Protein AF-A0A1W9SQ93-F1 (afdb_monomer_lite)

pLDDT: mean 90.85, std 6.04, range [55.75, 96.19]

Secondary structure (DSSP, 8-state):
-HHHHTT-GGGBTTTEEEEEEGGGTTEEEEEE-GGGS--SEEEEEPPEEEEEEEEETTTEEEEEEEEE--EEEE-HHHHHHHHT----

Radius of gyration: 20.59 Å; chains: 1; bounding box: 46×37×51 Å

Foldseek 3Di:
DVVVQVVDVVCDPPAWHWDADVVVVRDIDIGGDCVPDQAFFDDKDFFDWDWDWDADPPRDIDIDIDTHDMDTHTPVVSVCVVVVPDDD

Structure (mmCIF, N/CA/C/O backbone):
data_AF-A0A1W9SQ93-F1
#
_entry.id   AF-A0A1W9SQ93-F1
#
loop_
_atom_site.group_PDB
_atom_site.id
_atom_site.type_symbol
_atom_site.label_atom_id
_atom_site.label_alt_id
_atom_site.label_comp_id
_atom_site.label_asym_id
_atom_site.label_entity_id
_atom_site.label_seq_id
_atom_site.pdbx_PDB_ins_code
_atom_site.Cartn_x
_atom_site.Cartn_y
_atom_site.Cartn_z
_atom_site.occupancy
_atom_site.B_iso_or_equiv
_atom_site.auth_seq_id
_atom_site.auth_comp_id
_atom_site.auth_asym_id
_atom_site.auth_atom_id
_atom_site.pdbx_PDB_model_num
ATOM 1 N N . ASN A 1 1 ? -10.428 4.186 6.690 1.00 72.50 1 ASN A N 1
ATOM 2 C CA . ASN A 1 1 ? -9.943 5.254 5.784 1.00 72.50 1 ASN A CA 1
ATOM 3 C C . ASN A 1 1 ? -8.995 6.148 6.585 1.00 72.50 1 ASN A C 1
ATOM 5 O O . ASN A 1 1 ? -9.348 6.481 7.708 1.00 72.50 1 ASN A O 1
ATOM 9 N N . ILE A 1 2 ? -7.803 6.484 6.068 1.00 82.19 2 ILE A N 1
ATOM 10 C CA . ILE A 1 2 ? -6.800 7.300 6.792 1.00 82.19 2 ILE A CA 1
ATOM 11 C C . ILE A 1 2 ? -7.351 8.691 7.134 1.00 82.19 2 ILE A C 1
ATOM 13 O O . ILE A 1 2 ? -7.097 9.188 8.223 1.00 82.19 2 ILE A O 1
ATOM 17 N N . LEU A 1 3 ? -8.155 9.285 6.246 1.00 87.06 3 LEU A N 1
ATOM 18 C CA . LEU A 1 3 ? -8.758 10.598 6.481 1.00 87.06 3 LEU A CA 1
ATOM 19 C C . LEU A 1 3 ? -9.751 10.571 7.646 1.00 87.06 3 LEU A C 1
ATOM 21 O O . LEU A 1 3 ? -9.789 11.509 8.423 1.00 87.06 3 LEU A O 1
ATOM 25 N N . SER A 1 4 ? -10.512 9.487 7.807 1.00 89.12 4 SER A N 1
ATOM 26 C CA . SER A 1 4 ? -11.385 9.313 8.975 1.00 89.12 4 SER A CA 1
ATOM 27 C C . SER A 1 4 ? -10.575 9.118 10.257 1.00 89.12 4 SER A C 1
ATOM 29 O O . SER A 1 4 ? -10.906 9.690 11.286 1.00 89.12 4 SER A O 1
ATOM 31 N N . LEU A 1 5 ? -9.470 8.369 10.190 1.00 89.19 5 LEU A N 1
ATOM 32 C CA . LEU A 1 5 ? -8.622 8.123 11.358 1.00 89.19 5 LEU A CA 1
ATOM 33 C C . LEU A 1 5 ? -8.044 9.422 11.939 1.00 89.19 5 LEU A C 1
ATOM 35 O O . LEU A 1 5 ? -8.012 9.572 13.151 1.00 89.19 5 LEU A O 1
ATOM 39 N N . ILE A 1 6 ? -7.629 10.367 11.090 1.00 91.94 6 ILE A N 1
ATOM 40 C CA . ILE A 1 6 ? -7.094 11.661 11.548 1.00 91.94 6 ILE A CA 1
ATOM 41 C C . ILE A 1 6 ? -8.176 12.646 12.018 1.00 91.94 6 ILE A C 1
ATOM 43 O O . ILE A 1 6 ? -7.842 13.709 12.531 1.00 91.94 6 ILE A O 1
ATOM 47 N N . THR A 1 7 ? -9.464 12.327 11.834 1.00 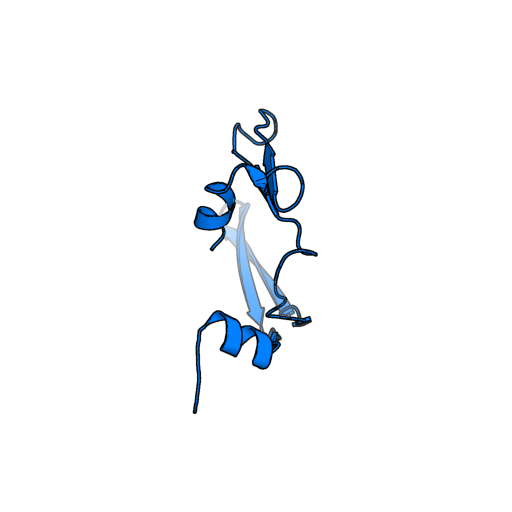93.12 7 THR A N 1
ATOM 48 C CA . THR A 1 7 ? -10.574 13.121 12.399 1.00 93.12 7 THR A CA 1
ATOM 49 C C . THR A 1 7 ? -10.928 12.718 13.829 1.00 93.12 7 THR A C 1
ATOM 51 O O . THR A 1 7 ? -11.854 13.291 14.392 1.00 93.12 7 THR A O 1
ATOM 54 N N . GLU A 1 8 ? -10.203 11.757 14.405 1.00 94.81 8 GLU A N 1
ATOM 55 C CA . GLU A 1 8 ? -10.397 11.205 15.750 1.00 94.81 8 GLU A CA 1
ATOM 56 C C . GLU A 1 8 ? -9.184 11.578 16.632 1.00 94.81 8 GLU A C 1
ATOM 58 O O . GLU A 1 8 ? -8.237 10.791 16.737 1.00 94.81 8 GLU A O 1
ATOM 63 N N . PRO A 1 9 ? -9.147 12.788 17.235 1.00 94.38 9 PRO A N 1
ATOM 64 C CA . PRO A 1 9 ? -7.963 13.314 17.923 1.00 94.38 9 PRO A CA 1
ATOM 65 C C . PRO A 1 9 ? -7.496 12.455 19.100 1.00 94.38 9 PRO A C 1
ATOM 67 O O . PRO A 1 9 ? -6.313 12.418 19.421 1.00 94.38 9 PRO A O 1
ATOM 70 N N . GLU A 1 10 ? -8.408 11.726 19.739 1.00 96.19 10 GLU A N 1
ATOM 71 C CA . GLU A 1 10 ? -8.115 10.791 20.826 1.00 96.19 10 GLU A CA 1
ATOM 72 C C . GLU A 1 10 ? -7.234 9.608 20.399 1.00 96.19 10 GLU A C 1
ATOM 74 O O . GLU A 1 10 ? -6.675 8.916 21.249 1.00 96.19 10 GLU A O 1
ATOM 79 N N . LYS A 1 11 ? -7.111 9.366 19.089 1.00 93.56 11 LYS A N 1
ATOM 80 C CA . LYS A 1 11 ? -6.264 8.318 18.516 1.00 93.56 11 LYS A CA 1
ATOM 81 C C . LYS A 1 11 ? -4.857 8.811 18.162 1.00 93.56 11 LYS A C 1
ATOM 83 O O . LYS A 1 11 ? -3.998 7.984 17.824 1.00 93.56 11 LYS A O 1
ATOM 88 N N . GLU A 1 12 ? -4.603 10.115 18.245 1.00 94.38 12 GLU A N 1
ATOM 89 C CA . GLU A 1 12 ? -3.277 10.693 18.032 1.00 94.38 12 GLU A CA 1
ATOM 90 C C . GLU A 1 12 ? -2.308 10.278 19.151 1.00 94.38 12 GLU A C 1
ATOM 92 O O . GLU A 1 12 ? -2.653 10.247 20.330 1.00 94.38 12 GLU A O 1
ATOM 97 N N . GLY A 1 13 ? -1.084 9.906 18.779 1.00 92.94 13 GLY A N 1
ATOM 98 C CA . GLY A 1 13 ? -0.057 9.381 19.683 1.00 92.94 13 GLY A CA 1
ATOM 99 C C . GLY A 1 13 ? -0.111 7.863 19.900 1.00 92.94 13 GLY A C 1
ATOM 100 O O . GLY A 1 13 ? 0.896 7.280 20.299 1.00 92.94 13 GLY A O 1
ATOM 101 N N . GLU A 1 14 ? -1.228 7.192 19.588 1.00 94.12 14 GLU A N 1
ATOM 102 C CA . GLU A 1 14 ? -1.332 5.722 19.670 1.00 94.12 14 GLU A CA 1
ATOM 103 C C . GLU A 1 14 ? -1.547 5.055 18.301 1.00 94.12 14 GLU A C 1
ATOM 105 O O . GLU A 1 14 ? -0.859 4.082 17.963 1.00 94.12 14 GLU A O 1
ATOM 110 N N . TYR A 1 15 ? -2.492 5.558 17.502 1.00 94.31 15 TYR A N 1
ATOM 111 C CA . TYR A 1 15 ? -2.838 4.999 16.188 1.00 94.31 15 TYR A CA 1
ATOM 112 C C . TYR A 1 15 ? -2.177 5.763 15.045 1.00 94.31 15 TYR A C 1
ATOM 114 O O . TYR A 1 15 ? -1.865 5.165 14.010 1.00 94.31 15 TYR A O 1
ATOM 122 N N . TYR A 1 16 ? -1.964 7.066 15.217 1.00 95.12 16 TYR A N 1
ATOM 123 C CA . TYR A 1 16 ? -1.272 7.896 14.241 1.00 95.12 16 TYR A CA 1
ATOM 124 C C . TYR A 1 16 ? -0.493 9.035 14.903 1.00 95.12 16 TYR A C 1
ATOM 126 O O . TYR A 1 16 ? -0.739 9.381 16.053 1.00 95.12 16 TYR A O 1
ATOM 134 N N . GLU A 1 17 ? 0.427 9.635 14.154 1.00 94.88 17 GLU A N 1
ATOM 135 C CA . GLU A 1 17 ? 1.123 10.871 14.522 1.00 94.88 17 GLU A CA 1
ATOM 136 C C . GLU A 1 17 ? 1.173 11.812 13.318 1.00 94.88 17 GLU A C 1
ATOM 138 O O . GLU A 1 17 ? 1.388 11.359 12.186 1.00 94.88 17 GLU A O 1
ATOM 143 N N . ILE A 1 18 ? 1.040 13.116 13.556 1.00 92.50 18 ILE A N 1
ATOM 144 C CA . ILE A 1 18 ? 1.224 14.151 12.536 1.00 92.50 18 ILE A CA 1
ATOM 145 C C . ILE A 1 18 ? 2.537 14.883 12.813 1.00 92.50 18 ILE A C 1
ATOM 147 O O . ILE A 1 18 ? 2.849 15.248 13.942 1.00 92.50 18 ILE A O 1
ATOM 151 N N . SER A 1 19 ? 3.342 15.084 11.772 1.00 90.56 19 SER A N 1
ATOM 152 C CA . SER A 1 19 ? 4.590 15.844 11.869 1.00 90.56 19 SER A CA 1
ATOM 153 C C . SER A 1 19 ? 4.771 16.753 10.662 1.00 90.56 19 SER A C 1
ATOM 155 O O . SER A 1 19 ? 4.488 16.361 9.530 1.00 90.56 19 SER A O 1
ATOM 157 N N . GLU A 1 20 ? 5.268 17.960 10.907 1.00 87.81 20 GLU A N 1
ATOM 158 C CA . GLU A 1 20 ? 5.628 18.932 9.877 1.00 87.81 20 GLU A CA 1
ATOM 159 C C . GLU A 1 20 ? 7.117 19.247 10.014 1.00 87.81 20 GLU A C 1
ATOM 161 O O . GLU A 1 20 ? 7.585 19.629 11.085 1.00 87.81 20 GLU A O 1
ATOM 166 N N . ASP A 1 21 ? 7.880 19.036 8.941 1.00 83.62 21 ASP A N 1
ATOM 167 C CA . ASP A 1 21 ? 9.328 19.251 8.937 1.00 83.62 21 ASP A CA 1
ATOM 168 C C . ASP A 1 21 ? 9.743 20.075 7.713 1.00 83.62 21 ASP A C 1
ATOM 170 O O . ASP A 1 21 ? 9.452 19.729 6.562 1.00 83.62 21 ASP A O 1
ATOM 174 N N . ILE A 1 22 ? 10.490 21.149 7.968 1.00 82.38 22 ILE A N 1
ATOM 175 C CA . ILE A 1 22 ? 11.095 22.023 6.957 1.00 82.38 22 ILE A CA 1
ATOM 176 C C . ILE A 1 22 ? 12.023 21.218 6.036 1.00 82.38 22 ILE A C 1
ATOM 178 O O . ILE A 1 22 ? 12.051 21.443 4.823 1.00 82.38 22 ILE A O 1
ATOM 182 N N . LYS A 1 23 ? 12.747 20.228 6.575 1.00 87.31 23 LYS A N 1
ATOM 183 C CA . LYS A 1 23 ? 13.632 19.348 5.792 1.00 87.31 23 LYS A CA 1
ATOM 184 C C . LYS A 1 23 ? 12.857 18.469 4.818 1.00 87.31 23 LYS A C 1
ATOM 186 O O . LYS A 1 23 ? 13.369 18.156 3.746 1.00 87.31 23 LYS A O 1
ATOM 191 N N . ASN A 1 24 ? 11.611 18.133 5.146 1.00 85.44 24 ASN A N 1
ATOM 192 C CA . ASN A 1 24 ? 10.698 17.443 4.241 1.00 85.44 24 ASN A CA 1
ATOM 193 C C . ASN A 1 24 ? 9.922 18.425 3.343 1.00 85.44 24 ASN A C 1
ATOM 195 O O . ASN A 1 24 ? 8.772 18.179 2.989 1.00 85.44 24 ASN A O 1
ATOM 199 N N . GLN A 1 25 ? 10.534 19.555 2.971 1.00 87.50 25 GLN A N 1
ATOM 200 C CA . GLN A 1 25 ? 9.941 20.560 2.080 1.00 87.50 25 GLN A CA 1
ATOM 201 C C . GLN A 1 25 ? 8.585 21.086 2.587 1.00 87.50 25 GLN A C 1
ATOM 203 O O . GLN A 1 25 ? 7.694 21.353 1.784 1.00 87.50 25 GLN A O 1
ATOM 208 N N . ASN A 1 26 ? 8.420 21.210 3.910 1.00 87.38 26 ASN A N 1
ATOM 209 C CA . ASN A 1 26 ? 7.166 21.605 4.564 1.00 87.38 26 ASN A CA 1
ATOM 210 C C . ASN A 1 26 ? 5.978 20.667 4.268 1.00 87.38 26 ASN A C 1
ATOM 212 O O . ASN A 1 26 ? 4.827 21.096 4.296 1.00 87.38 26 ASN A O 1
ATOM 216 N N . LYS A 1 27 ? 6.229 19.389 3.956 1.00 91.38 27 LYS A N 1
ATOM 217 C CA . LYS A 1 27 ? 5.160 18.396 3.789 1.00 91.38 27 LYS A CA 1
ATOM 218 C C . LYS A 1 27 ? 4.696 17.881 5.147 1.00 91.38 27 LYS A C 1
ATOM 220 O O . LYS A 1 27 ? 5.504 17.378 5.932 1.00 91.38 27 LYS A O 1
ATOM 225 N N . THR A 1 28 ? 3.386 17.911 5.367 1.00 90.81 28 THR A N 1
ATOM 226 C CA . THR A 1 28 ? 2.746 17.218 6.486 1.00 90.81 28 THR A CA 1
ATOM 227 C C . THR A 1 28 ? 2.884 15.710 6.294 1.00 90.81 28 THR A C 1
ATOM 229 O O . THR A 1 28 ? 2.512 15.154 5.259 1.00 90.81 28 THR A O 1
ATOM 232 N N . THR A 1 29 ? 3.448 15.041 7.293 1.00 91.62 29 THR A N 1
ATOM 233 C CA . THR A 1 29 ? 3.661 13.594 7.307 1.00 91.62 29 THR A CA 1
ATOM 234 C C . THR A 1 29 ? 2.756 12.971 8.352 1.00 91.62 29 THR A C 1
ATOM 236 O O . THR A 1 29 ? 2.881 13.274 9.538 1.00 91.62 29 THR A O 1
ATOM 239 N N . ILE A 1 30 ? 1.876 12.077 7.904 1.00 92.25 30 ILE A N 1
ATOM 240 C CA . ILE A 1 30 ? 1.011 11.274 8.767 1.00 92.25 30 ILE A CA 1
ATOM 241 C C . ILE A 1 30 ? 1.656 9.897 8.903 1.00 92.25 30 ILE A C 1
ATOM 243 O O . ILE A 1 30 ? 1.794 9.169 7.917 1.00 92.25 30 ILE A O 1
ATOM 247 N N . LYS A 1 31 ? 2.066 9.536 10.116 1.00 93.00 31 LYS A N 1
ATOM 248 C CA . LYS A 1 31 ? 2.592 8.204 10.430 1.00 93.00 31 LYS A CA 1
ATOM 249 C C . LYS A 1 31 ? 1.460 7.359 10.989 1.00 93.00 31 LYS A C 1
ATOM 251 O O . LYS A 1 31 ? 0.773 7.802 11.899 1.00 93.00 31 LYS A O 1
ATOM 256 N N . ILE A 1 32 ? 1.280 6.148 10.469 1.00 92.88 32 ILE A N 1
ATOM 257 C CA . ILE A 1 32 ? 0.229 5.223 10.908 1.00 92.88 32 ILE A CA 1
ATOM 258 C C . ILE A 1 32 ? 0.862 4.056 11.657 1.00 92.88 32 ILE A C 1
ATOM 260 O O . ILE A 1 32 ? 1.801 3.427 11.161 1.00 92.88 32 ILE A O 1
ATOM 264 N N . ASN A 1 33 ? 0.330 3.733 12.833 1.00 92.31 33 ASN A N 1
ATOM 265 C CA . ASN A 1 33 ? 0.757 2.570 13.595 1.00 92.31 33 ASN A CA 1
ATOM 266 C C . ASN A 1 33 ? 0.158 1.293 12.995 1.00 92.31 33 ASN A C 1
ATOM 268 O O . ASN A 1 33 ? -0.983 0.925 13.270 1.00 92.31 33 ASN A O 1
ATOM 272 N N . THR A 1 34 ? 0.951 0.578 12.200 1.00 88.62 34 THR A N 1
ATOM 273 C CA . THR A 1 34 ? 0.508 -0.629 11.487 1.00 88.62 34 THR A CA 1
ATOM 274 C C . THR A 1 34 ? 0.030 -1.750 12.413 1.00 88.62 34 THR A C 1
ATOM 276 O O . THR A 1 34 ? -0.838 -2.528 12.023 1.00 88.62 34 THR A O 1
ATOM 279 N N . ARG A 1 35 ? 0.496 -1.809 13.669 1.00 90.06 35 ARG A N 1
ATOM 280 C CA . ARG A 1 35 ? 0.038 -2.809 14.658 1.00 90.06 35 ARG A CA 1
ATOM 281 C C . ARG A 1 35 ?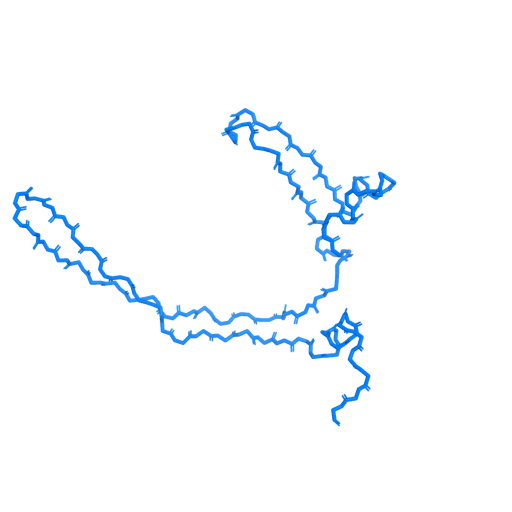 -1.419 -2.620 15.080 1.00 90.06 35 ARG A C 1
ATOM 283 O O . ARG A 1 35 ? -2.005 -3.525 15.662 1.00 90.06 35 ARG A O 1
ATOM 290 N N . LYS A 1 36 ? -1.983 -1.439 14.823 1.00 90.00 36 LYS A N 1
ATOM 291 C CA . LYS A 1 36 ? -3.377 -1.077 15.101 1.00 90.00 36 LYS A CA 1
ATOM 292 C C . LYS A 1 36 ? -4.239 -1.100 13.832 1.00 90.00 36 LYS A C 1
ATOM 294 O O . LYS A 1 36 ? -5.346 -0.573 13.830 1.00 90.00 36 LYS A O 1
ATOM 299 N N . THR A 1 37 ? -3.726 -1.684 12.748 1.00 86.75 37 THR A N 1
ATOM 300 C CA . THR A 1 37 ? -4.415 -1.795 11.456 1.00 86.75 37 THR A CA 1
ATOM 301 C C . THR A 1 37 ? -4.710 -3.248 11.105 1.00 86.75 37 THR A C 1
ATOM 303 O O .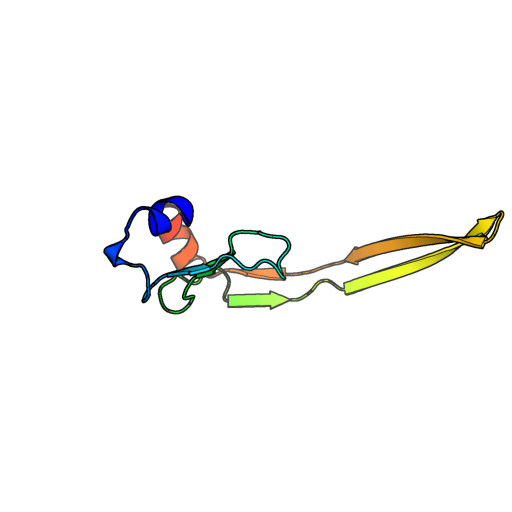 THR A 1 37 ? -4.085 -4.166 11.633 1.00 86.75 37 THR A O 1
ATOM 306 N N . THR A 1 38 ? -5.655 -3.452 10.190 1.00 88.00 38 THR A N 1
ATOM 307 C CA . THR A 1 38 ? -5.980 -4.772 9.646 1.00 88.00 38 THR A CA 1
ATOM 308 C C . THR A 1 38 ? -5.059 -5.088 8.473 1.00 88.00 3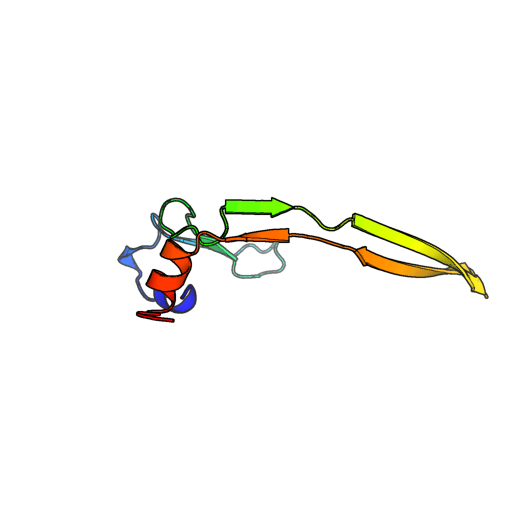8 THR A C 1
ATOM 310 O O . THR A 1 38 ? -5.008 -4.344 7.491 1.00 88.00 38 THR A O 1
ATOM 313 N N . GLN A 1 39 ? -4.341 -6.205 8.549 1.00 88.19 39 GLN A N 1
ATOM 314 C CA . GLN A 1 39 ? -3.466 -6.656 7.473 1.00 88.19 39 GLN A CA 1
ATOM 315 C C . GLN A 1 39 ? -4.288 -7.265 6.329 1.00 88.19 39 GLN A C 1
ATOM 317 O O . GLN A 1 39 ? -4.923 -8.298 6.507 1.00 88.19 39 GLN A O 1
ATOM 322 N N . VAL A 1 40 ? -4.240 -6.657 5.143 1.00 90.75 40 VAL A N 1
ATOM 323 C CA . VAL A 1 40 ? -4.934 -7.166 3.938 1.00 90.75 40 VAL A CA 1
ATOM 324 C C . VAL A 1 40 ? -4.005 -7.868 2.948 1.00 90.75 40 VAL A C 1
ATOM 326 O O . VAL A 1 40 ? -4.459 -8.679 2.151 1.00 90.75 40 VAL A O 1
ATOM 329 N N . ALA A 1 41 ? -2.702 -7.595 3.006 1.00 90.31 41 ALA A N 1
ATOM 330 C CA . ALA A 1 41 ? -1.674 -8.277 2.229 1.00 90.31 41 ALA A CA 1
ATOM 331 C C . ALA A 1 41 ? -0.550 -8.695 3.174 1.00 90.31 41 ALA A C 1
ATOM 333 O O . ALA A 1 41 ? -0.049 -7.869 3.936 1.00 90.31 41 ALA A O 1
ATOM 334 N N . TYR A 1 42 ? -0.177 -9.973 3.150 1.00 90.12 42 TYR A N 1
ATOM 335 C CA . TYR A 1 42 ? 0.786 -10.539 4.103 1.00 90.12 42 TYR A CA 1
ATOM 336 C C . TYR A 1 42 ? 2.151 -10.829 3.480 1.00 90.12 42 TYR A C 1
ATOM 338 O O . TYR A 1 42 ? 3.135 -11.024 4.192 1.00 90.12 42 TYR A O 1
ATOM 346 N N . LYS A 1 43 ? 2.221 -10.869 2.148 1.00 93.19 43 LYS A N 1
ATOM 347 C CA . LYS A 1 43 ? 3.459 -11.081 1.405 1.00 93.19 43 LYS A CA 1
ATOM 348 C C . LYS A 1 43 ? 3.378 -10.365 0.063 1.00 93.19 43 LYS A C 1
ATOM 350 O O . LYS A 1 43 ? 2.348 -10.408 -0.606 1.00 93.19 43 LYS A O 1
ATOM 355 N N . ILE A 1 44 ? 4.482 -9.742 -0.327 1.00 93.19 44 ILE A N 1
ATOM 356 C CA . ILE A 1 44 ? 4.698 -9.187 -1.661 1.00 93.19 44 ILE A CA 1
ATOM 357 C C . ILE A 1 44 ? 5.892 -9.929 -2.256 1.00 93.19 44 ILE A C 1
ATOM 359 O O . ILE A 1 44 ? 6.939 -10.050 -1.621 1.00 93.19 44 ILE A O 1
ATOM 363 N N . GLU A 1 45 ? 5.725 -10.450 -3.461 1.00 95.94 45 GLU A N 1
ATOM 364 C CA . GLU A 1 45 ? 6.832 -10.814 -4.335 1.00 95.94 45 GLU A CA 1
ATOM 365 C C . GLU A 1 45 ? 7.094 -9.629 -5.251 1.00 95.94 45 GLU A C 1
ATOM 367 O O . GLU A 1 45 ? 6.226 -9.247 -6.038 1.00 95.94 45 GLU A O 1
ATOM 372 N N . GLU A 1 46 ? 8.274 -9.031 -5.100 1.00 93.94 46 GLU A N 1
ATOM 373 C CA . GLU A 1 46 ? 8.693 -7.886 -5.900 1.00 93.94 46 GLU A CA 1
ATOM 374 C C . GLU A 1 46 ? 8.791 -8.272 -7.382 1.00 93.94 46 GLU A C 1
ATOM 376 O O . GLU A 1 46 ? 9.257 -9.372 -7.708 1.00 93.94 46 GLU A O 1
ATOM 381 N N . PRO A 1 47 ? 8.370 -7.387 -8.299 1.00 95.12 47 PRO A N 1
ATOM 382 C CA . PRO A 1 47 ? 8.531 -7.629 -9.719 1.00 95.12 47 PRO A CA 1
ATOM 383 C C . PRO A 1 47 ? 10.013 -7.618 -10.112 1.00 95.12 47 PRO A C 1
ATOM 385 O O . PRO A 1 47 ? 10.842 -6.897 -9.549 1.00 95.12 47 PRO A O 1
ATOM 388 N N . GLU A 1 48 ? 10.351 -8.378 -11.148 1.00 96.06 48 GLU A N 1
ATOM 389 C CA . GLU A 1 48 ? 11.670 -8.324 -11.761 1.00 96.06 48 GLU A CA 1
ATOM 390 C C . GLU A 1 48 ? 11.855 -6.975 -12.459 1.00 96.06 48 GLU A C 1
ATOM 392 O O . GLU A 1 48 ? 11.182 -6.652 -13.441 1.00 96.06 48 GLU A O 1
ATOM 397 N N . HIS A 1 49 ? 12.811 -6.192 -11.970 1.00 95.19 49 HIS A N 1
ATOM 398 C CA . HIS A 1 49 ? 13.218 -4.949 -12.606 1.00 95.19 49 HIS A CA 1
ATOM 399 C C . HIS A 1 49 ? 14.155 -5.229 -13.789 1.00 95.19 49 HIS A C 1
ATOM 401 O O . HIS A 1 49 ? 15.232 -5.813 -13.633 1.00 95.19 49 HIS A O 1
ATOM 407 N N . LYS A 1 50 ? 13.786 -4.730 -14.969 1.00 94.94 50 LYS A N 1
ATOM 408 C CA . LYS A 1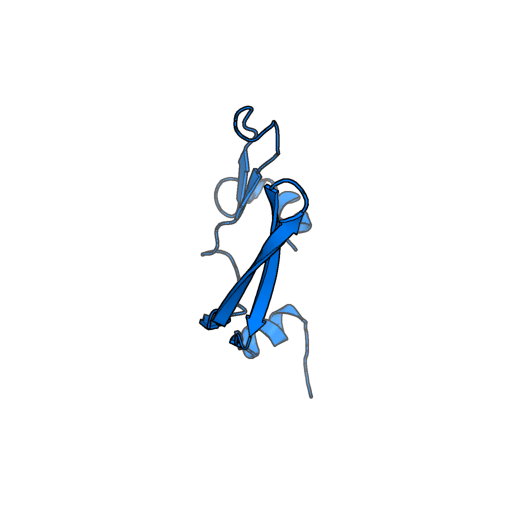 50 ? 14.616 -4.748 -16.178 1.00 94.94 50 LYS A CA 1
ATOM 409 C C . LYS A 1 50 ? 14.800 -3.316 -16.660 1.00 94.94 50 LYS A C 1
ATOM 411 O O . LYS A 1 50 ? 13.821 -2.598 -16.857 1.00 94.94 50 LYS A O 1
ATOM 416 N N . SER A 1 51 ? 16.047 -2.902 -16.881 1.00 94.94 51 SER A N 1
ATOM 417 C CA . SER A 1 51 ? 16.339 -1.601 -17.475 1.00 94.94 51 SER A CA 1
ATOM 418 C C . SER A 1 51 ? 17.329 -1.699 -18.629 1.00 94.94 51 SER A C 1
ATOM 420 O O . SER A 1 51 ? 18.325 -2.419 -18.570 1.00 94.94 51 SER A O 1
ATOM 422 N N . VAL A 1 52 ? 17.046 -0.964 -19.703 1.00 95.19 52 VAL A N 1
ATOM 423 C CA . VAL A 1 52 ? 17.910 -0.858 -20.880 1.00 95.19 52 VAL A CA 1
ATOM 424 C C . VAL A 1 52 ? 18.304 0.597 -21.063 1.00 95.19 52 VAL A C 1
ATOM 426 O O . VAL A 1 52 ? 17.449 1.465 -21.237 1.00 95.19 52 VAL A O 1
ATOM 429 N N . ARG A 1 53 ? 19.612 0.862 -21.054 1.00 95.50 53 ARG A N 1
ATOM 430 C CA . ARG A 1 53 ? 20.178 2.180 -21.351 1.00 95.50 53 ARG A CA 1
ATOM 431 C C . ARG A 1 53 ? 20.473 2.298 -22.840 1.00 95.50 53 ARG A C 1
ATOM 433 O O . ARG A 1 53 ? 21.169 1.458 -23.406 1.00 95.50 53 ARG A O 1
ATOM 440 N N . ARG A 1 54 ? 20.039 3.395 -23.447 1.00 95.00 54 ARG A N 1
ATOM 441 C CA . ARG A 1 54 ? 20.369 3.772 -24.817 1.00 95.00 54 ARG A CA 1
ATOM 442 C C . ARG A 1 54 ? 20.968 5.169 -24.843 1.00 95.00 54 ARG A C 1
ATOM 444 O O . ARG A 1 54 ? 20.386 6.110 -24.316 1.00 95.00 54 ARG A O 1
ATOM 451 N N . GLU A 1 55 ? 22.125 5.302 -25.472 1.00 95.62 55 GLU A N 1
ATOM 452 C CA . GLU A 1 55 ? 22.723 6.608 -25.723 1.00 95.62 55 GLU A CA 1
ATOM 453 C C . GLU A 1 55 ? 22.108 7.234 -26.978 1.00 95.62 55 GLU A C 1
ATOM 455 O O . GLU A 1 55 ? 21.868 6.568 -27.987 1.00 95.62 55 GLU A O 1
ATOM 460 N N . MET A 1 56 ? 21.801 8.520 -26.888 1.00 92.12 56 MET A N 1
ATOM 461 C CA . MET A 1 56 ? 21.249 9.335 -27.959 1.00 92.12 56 MET A CA 1
ATOM 462 C C . MET A 1 56 ? 22.243 10.437 -28.336 1.00 92.12 56 MET A C 1
ATOM 464 O O . MET A 1 56 ? 23.185 10.743 -27.609 1.00 92.12 56 MET A O 1
ATOM 468 N N . GLY A 1 57 ? 22.014 11.093 -29.476 1.00 93.00 57 GLY A N 1
ATOM 469 C CA . GLY A 1 57 ? 22.884 12.182 -29.920 1.00 93.00 57 GLY A CA 1
ATOM 470 C C . GLY A 1 57 ? 22.989 13.316 -28.891 1.00 93.00 57 GLY A C 1
ATOM 471 O O . GLY A 1 57 ? 21.987 13.666 -28.251 1.00 93.00 57 GLY A O 1
ATOM 472 N N . ARG A 1 58 ? 24.182 13.925 -28.812 1.00 93.44 58 ARG A N 1
ATOM 473 C CA . ARG A 1 58 ? 24.557 15.016 -27.887 1.00 93.44 58 ARG A CA 1
ATOM 474 C C . ARG A 1 58 ? 24.614 14.605 -26.403 1.00 93.44 58 ARG A C 1
ATOM 476 O O . ARG A 1 58 ? 24.220 15.388 -25.548 1.00 93.44 58 ARG A O 1
ATOM 483 N N . GLY A 1 59 ? 25.063 13.382 -26.102 1.00 92.50 59 GLY A N 1
ATOM 484 C CA . GLY A 1 59 ? 25.291 12.914 -24.723 1.00 92.50 59 GLY A CA 1
ATOM 485 C C . GLY A 1 59 ? 24.018 12.655 -23.907 1.00 92.50 59 GLY A C 1
ATOM 486 O O . GLY A 1 59 ? 24.072 12.538 -22.687 1.00 92.50 59 GLY A O 1
ATOM 487 N N . ARG A 1 60 ? 22.855 12.584 -24.564 1.00 95.62 60 ARG A N 1
ATOM 488 C CA . ARG A 1 60 ? 21.577 12.268 -23.913 1.00 95.62 60 ARG A CA 1
ATOM 489 C C . ARG A 1 60 ? 21.481 10.764 -23.677 1.00 95.62 60 ARG A C 1
ATOM 491 O O . ARG A 1 60 ? 21.827 9.985 -24.558 1.00 95.62 60 ARG A O 1
ATOM 498 N N . LEU A 1 61 ? 20.946 10.357 -22.533 1.00 95.88 61 LEU A N 1
ATOM 499 C CA . LEU A 1 61 ? 20.694 8.955 -22.206 1.00 95.88 61 LEU A CA 1
ATOM 500 C C . LEU A 1 61 ? 19.190 8.721 -22.080 1.00 95.88 61 LEU A C 1
ATOM 502 O O . LEU A 1 61 ? 18.482 9.512 -21.462 1.00 95.88 61 LEU A O 1
ATOM 506 N N . LEU A 1 62 ? 18.719 7.624 -22.657 1.00 95.19 62 LEU A N 1
ATOM 507 C CA . LEU A 1 62 ? 17.358 7.129 -22.523 1.00 95.19 62 LEU A CA 1
ATOM 508 C C . LEU A 1 62 ? 17.396 5.808 -21.761 1.00 95.19 62 LEU A C 1
ATOM 510 O O . LEU A 1 62 ? 18.179 4.922 -22.098 1.00 95.19 62 LEU A O 1
ATOM 514 N N . PHE A 1 63 ? 16.544 5.669 -20.753 1.00 95.69 63 PHE A N 1
ATOM 515 C CA . PHE A 1 63 ? 16.390 4.434 -19.996 1.00 95.69 63 PHE A CA 1
ATOM 516 C C . PHE A 1 63 ? 14.983 3.898 -20.222 1.00 95.69 63 PHE A C 1
ATOM 518 O O . PHE A 1 63 ? 14.003 4.567 -19.902 1.00 95.69 63 PHE A O 1
ATOM 525 N N . TYR A 1 64 ? 14.886 2.694 -20.773 1.00 95.12 64 TYR A N 1
ATOM 526 C CA . TYR A 1 64 ? 13.643 1.935 -20.774 1.00 95.12 64 TYR A CA 1
ATOM 527 C C . TYR A 1 64 ? 13.628 1.096 -19.513 1.00 95.12 64 TYR A C 1
ATOM 529 O O . TYR A 1 64 ? 14.514 0.265 -19.337 1.00 95.12 64 TYR A O 1
ATOM 537 N N . VAL A 1 65 ? 12.658 1.332 -18.639 1.00 95.81 65 VAL A N 1
ATOM 538 C CA . VAL A 1 65 ? 12.471 0.562 -17.410 1.00 95.81 65 VAL A CA 1
ATOM 539 C C . VAL A 1 65 ? 11.163 -0.198 -17.541 1.00 95.81 65 VAL A C 1
ATOM 541 O O . VAL A 1 65 ? 10.129 0.393 -17.847 1.00 95.81 65 VAL A O 1
ATOM 544 N N . SER A 1 66 ? 11.218 -1.505 -17.330 1.00 95.31 66 SER A N 1
ATOM 545 C CA . SER A 1 66 ? 10.052 -2.378 -17.292 1.00 95.31 66 SER A CA 1
ATOM 546 C C . SER A 1 66 ? 10.105 -3.233 -16.037 1.00 95.31 66 SER A C 1
ATOM 548 O O . SER A 1 66 ? 11.172 -3.716 -15.654 1.00 95.31 66 SER A O 1
ATOM 550 N N . PHE A 1 67 ? 8.941 -3.448 -15.446 1.00 95.56 67 PHE A N 1
ATOM 551 C CA . PHE A 1 67 ? 8.744 -4.356 -14.330 1.00 95.56 67 PHE A CA 1
ATOM 552 C C . PHE A 1 67 ? 7.930 -5.533 -14.841 1.00 95.56 67 PHE A C 1
ATOM 554 O O . PHE A 1 67 ? 6.932 -5.339 -15.535 1.00 95.56 67 PHE A O 1
ATOM 561 N N . ASP A 1 68 ? 8.401 -6.735 -14.554 1.00 93.94 68 ASP A N 1
ATOM 562 C CA . ASP A 1 68 ? 7.787 -7.975 -15.007 1.00 93.94 68 ASP A CA 1
ATOM 563 C C . ASP A 1 68 ? 7.438 -8.835 -13.791 1.00 93.94 68 ASP A C 1
ATOM 565 O O . ASP A 1 68 ? 8.182 -8.849 -12.809 1.00 93.94 68 ASP A O 1
ATOM 569 N N . LYS A 1 69 ? 6.325 -9.568 -13.856 1.00 93.62 69 LYS A N 1
ATOM 570 C CA . LYS A 1 69 ? 5.762 -10.330 -12.726 1.00 93.62 69 LYS A CA 1
ATOM 571 C C . LYS A 1 69 ? 5.394 -9.421 -11.535 1.00 93.62 69 LYS A C 1
ATOM 573 O O . LYS A 1 69 ? 5.012 -8.269 -11.720 1.00 93.62 69 LYS A O 1
ATOM 578 N N . GLY A 1 70 ? 5.474 -9.967 -10.323 1.00 92.25 70 GLY A N 1
ATOM 579 C CA . GLY A 1 70 ? 5.055 -9.343 -9.075 1.00 92.25 70 GLY A CA 1
ATOM 580 C C . GLY A 1 70 ? 3.732 -9.928 -8.586 1.00 92.25 70 GLY A C 1
ATOM 581 O O . GLY A 1 70 ? 2.757 -9.980 -9.336 1.00 92.25 70 GLY A O 1
ATOM 582 N N . THR A 1 71 ? 3.700 -10.377 -7.332 1.00 94.94 71 THR A N 1
ATOM 583 C CA . THR A 1 71 ? 2.523 -11.043 -6.753 1.00 94.94 71 THR A CA 1
ATOM 584 C C . THR A 1 71 ? 2.270 -10.528 -5.346 1.00 94.94 71 THR A C 1
ATOM 586 O O . THR A 1 71 ? 3.136 -10.625 -4.479 1.00 94.94 71 THR A O 1
ATOM 589 N N . ALA A 1 72 ? 1.065 -10.026 -5.089 1.00 93.62 72 ALA A N 1
ATOM 590 C CA . ALA A 1 72 ? 0.606 -9.738 -3.736 1.00 93.62 72 ALA A CA 1
ATOM 591 C C . ALA A 1 72 ? -0.234 -10.908 -3.221 1.00 93.62 72 ALA A C 1
ATOM 593 O O . ALA A 1 72 ? -1.198 -11.322 -3.865 1.00 93.62 72 ALA A O 1
ATOM 594 N N . PHE A 1 73 ? 0.119 -11.426 -2.050 1.00 94.75 73 PHE A N 1
ATOM 595 C CA . PHE A 1 73 ? -0.643 -12.466 -1.376 1.00 94.75 73 PHE A CA 1
ATOM 596 C C . PHE A 1 73 ? -1.553 -11.804 -0.350 1.00 94.75 73 PHE A C 1
ATOM 598 O O . PHE A 1 73 ? -1.086 -11.174 0.607 1.00 94.75 73 PHE A O 1
ATOM 605 N N . LEU A 1 74 ? -2.854 -11.913 -0.600 1.00 93.38 74 LEU A N 1
ATOM 606 C CA . LEU A 1 74 ? -3.881 -11.222 0.160 1.00 93.38 74 LEU A CA 1
ATOM 607 C C . LEU A 1 74 ? -4.453 -12.120 1.251 1.00 93.38 74 LEU A C 1
ATOM 609 O O . LEU A 1 74 ? -4.677 -13.312 1.041 1.00 93.38 74 LEU A O 1
ATOM 613 N N . ASP A 1 75 ? -4.723 -11.517 2.402 1.00 92.19 75 ASP A N 1
ATOM 614 C CA . ASP A 1 75 ? -5.588 -12.110 3.411 1.00 92.19 75 ASP A CA 1
ATOM 615 C C . ASP A 1 75 ? -7.036 -11.868 2.976 1.00 92.19 75 ASP A C 1
ATOM 617 O O . ASP A 1 75 ? -7.591 -10.777 3.133 1.00 92.19 75 ASP A O 1
ATOM 621 N N . ILE A 1 76 ? -7.612 -12.884 2.339 1.00 91.56 76 ILE A N 1
ATOM 622 C CA . ILE A 1 76 ? -8.935 -12.798 1.723 1.00 91.56 76 ILE A CA 1
ATOM 623 C C . ILE A 1 76 ? -10.023 -12.535 2.765 1.00 91.56 76 ILE A C 1
ATOM 625 O O . ILE A 1 76 ? -10.961 -11.796 2.477 1.00 91.56 76 ILE A O 1
ATOM 629 N N . GLU A 1 77 ? -9.903 -13.086 3.971 1.00 90.62 77 GLU A N 1
ATOM 630 C CA . GLU A 1 77 ? -10.923 -12.921 5.009 1.00 90.62 77 GLU A CA 1
ATOM 631 C C . GLU A 1 77 ? -10.895 -11.503 5.586 1.00 90.62 77 GLU A C 1
ATOM 633 O O . GLU A 1 77 ? -11.938 -10.846 5.669 1.00 90.62 77 GLU A O 1
ATOM 638 N N . ASN A 1 78 ? -9.703 -10.967 5.865 1.00 90.44 78 ASN A N 1
ATOM 639 C CA . ASN A 1 78 ? -9.565 -9.567 6.272 1.00 90.44 78 ASN A CA 1
ATOM 640 C C . ASN A 1 78 ? -10.035 -8.601 5.181 1.00 90.44 78 ASN A C 1
ATOM 642 O O . ASN A 1 78 ? -10.668 -7.588 5.483 1.00 90.44 78 ASN A O 1
ATOM 646 N N . LEU A 1 79 ? -9.751 -8.909 3.913 1.00 90.19 79 LEU A N 1
ATOM 647 C CA . LEU A 1 79 ? -10.187 -8.085 2.791 1.00 90.19 79 LEU A CA 1
ATOM 648 C C . LEU A 1 79 ? -11.713 -8.092 2.632 1.00 90.19 79 LEU A C 1
ATOM 650 O O . LEU A 1 79 ? -12.304 -7.029 2.449 1.00 90.19 79 LEU A O 1
ATOM 654 N N . LYS A 1 80 ? -12.358 -9.260 2.735 1.00 89.69 80 LYS A N 1
ATOM 655 C CA . LYS A 1 80 ? -13.825 -9.379 2.694 1.00 89.69 80 LYS A CA 1
ATOM 656 C C . LYS A 1 80 ? -14.480 -8.601 3.826 1.00 89.69 80 LYS A C 1
ATOM 658 O O . LYS A 1 80 ? -15.402 -7.837 3.566 1.00 89.69 80 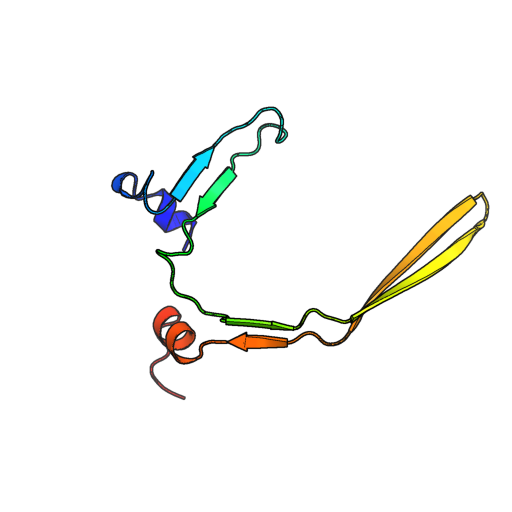LYS A O 1
ATOM 663 N N . SER A 1 81 ? -13.974 -8.765 5.049 1.00 89.31 81 SER A N 1
ATOM 664 C CA . SER A 1 81 ? -14.458 -8.048 6.233 1.00 89.31 81 SER A CA 1
ATOM 665 C C . SER A 1 81 ? -14.340 -6.529 6.061 1.00 89.31 81 SER A C 1
ATOM 667 O O . SER A 1 81 ? -15.288 -5.795 6.324 1.00 89.31 81 SER A O 1
ATOM 669 N N . LEU A 1 82 ? -13.208 -6.051 5.530 1.00 85.81 82 LEU A N 1
ATOM 670 C CA . LEU A 1 82 ? -12.983 -4.626 5.278 1.00 85.81 82 LEU A CA 1
ATOM 671 C C . LEU A 1 82 ? -13.924 -4.045 4.210 1.00 85.81 82 LEU A C 1
ATOM 673 O O . LEU A 1 82 ? -14.304 -2.879 4.306 1.00 85.81 82 LEU A O 1
ATOM 677 N N . LEU A 1 83 ? -14.248 -4.826 3.178 1.00 88.81 83 LEU A N 1
ATOM 678 C CA . LEU A 1 83 ? -15.089 -4.400 2.055 1.00 88.81 83 LEU A CA 1
ATOM 679 C C . LEU A 1 83 ? -16.579 -4.736 2.243 1.00 88.81 83 LEU A C 1
ATOM 681 O O . LEU A 1 83 ? -17.363 -4.458 1.339 1.00 88.81 83 LEU A O 1
ATOM 685 N N . ASP A 1 84 ? -16.955 -5.329 3.382 1.00 87.06 84 ASP A N 1
ATOM 686 C CA . ASP A 1 84 ? -18.302 -5.839 3.685 1.00 87.06 84 ASP A CA 1
ATOM 687 C C . ASP A 1 84 ? -18.873 -6.752 2.580 1.00 87.06 84 ASP A C 1
ATOM 689 O O . ASP A 1 84 ? -20.031 -6.667 2.169 1.00 87.06 84 ASP A O 1
ATOM 693 N N . ILE A 1 85 ? -18.027 -7.642 2.053 1.00 88.69 85 ILE A N 1
ATOM 694 C CA . ILE A 1 85 ? -18.424 -8.603 1.018 1.00 88.69 85 ILE A CA 1
ATOM 695 C C . ILE A 1 85 ? -18.920 -9.874 1.704 1.00 88.69 85 ILE A C 1
ATOM 697 O O . ILE A 1 85 ? -18.126 -10.673 2.200 1.00 88.69 85 ILE A O 1
ATOM 701 N N . GLN A 1 86 ? -20.240 -10.062 1.717 1.00 77.44 86 GLN A N 1
ATOM 702 C CA . GLN A 1 86 ? -20.881 -11.133 2.486 1.00 77.44 86 GLN A CA 1
ATOM 703 C C . GLN A 1 86 ? -20.980 -12.475 1.735 1.00 77.44 86 GLN A C 1
ATOM 705 O O . GLN A 1 86 ? -21.051 -13.497 2.402 1.00 77.44 86 GLN A O 1
ATOM 710 N N . ASN A 1 87 ? -20.971 -12.517 0.390 1.00 70.06 87 ASN A N 1
ATOM 711 C CA . ASN A 1 87 ? -21.093 -13.758 -0.403 1.00 70.06 87 ASN A CA 1
ATOM 712 C C . ASN A 1 87 ? -20.536 -13.608 -1.839 1.00 70.06 87 ASN A C 1
ATOM 714 O O . ASN A 1 87 ? -20.568 -12.506 -2.389 1.00 70.06 87 ASN A O 1
ATOM 718 N N . PHE A 1 88 ? -20.079 -14.720 -2.434 1.00 55.75 88 PHE A N 1
ATOM 719 C CA . PHE A 1 88 ? -19.765 -14.887 -3.866 1.00 55.75 88 PHE A CA 1
ATOM 720 C C . PHE A 1 88 ? -20.701 -15.919 -4.496 1.00 55.75 88 PHE A C 1
ATOM 722 O O . PHE A 1 88 ? -20.975 -16.934 -3.815 1.00 55.75 88 PHE A O 1
#

Sequence (88 aa):
NILSLITEPEKEGEYYEISEDIKNQNKTTIKINTRKTTQVAYKIEEPEHKSVRREMGRGRLLFYVSFDKGTAFLDIENLKSLLDIQNF